Protein AF-A0A7S2R3I8-F1 (afdb_monomer_lite)

pLDDT: mean 86.53, std 13.87, range [37.25, 96.56]

Sequence (117 aa):
STGTSETLPPNLLDEMVIETNAVRVIGTSWDKRLDSNLLNNVSKFRTYDPTSVRDCLRLIRNKVNHYDELPITVKQITGPGPIQFIYYIESKYPRLLSHCYKSCLYTLPNDDPLNAK

Secondary structure (DSSP, 8-state):
---------TTHHHHHHHHTTHHHHH-S-SGGGS-HHHHHHHTTT----TT-HHHHHHHHHHHHHTGGGS-HHHHHHH-SSHHHHHHHHHHH-TTHHHHHHHHHHHHS-TTSTTT--

Foldseek 3Di:
DDDDPPDDPPCVVLQCLLLVPLCVQCNQFNVVLDDPLLVVVQVVPDDFGRSGLVSVVVSLVVCQVCVVVDDPVNCVQQHVHNVSVVVVVCVSGVCSVVSVLVSCCVRPDCPDPSNPD

Organism: NCBI:txid49252

Stru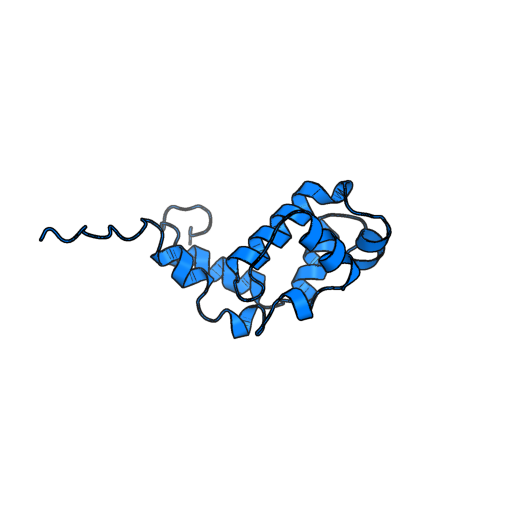cture (mmCIF, N/CA/C/O backbone):
data_AF-A0A7S2R3I8-F1
#
_entry.id   AF-A0A7S2R3I8-F1
#
loop_
_atom_site.group_PDB
_atom_site.id
_atom_site.type_symbol
_atom_site.label_atom_id
_atom_site.label_alt_id
_atom_site.label_comp_id
_atom_site.label_asym_id
_atom_site.label_entity_id
_atom_site.label_seq_id
_atom_site.pdbx_PDB_ins_code
_atom_site.Cartn_x
_atom_site.Cartn_y
_atom_site.Cartn_z
_atom_site.occupancy
_atom_site.B_iso_or_equiv
_atom_site.auth_seq_id
_atom_site.auth_comp_id
_atom_site.auth_asym_id
_atom_site.auth_atom_id
_atom_site.pdbx_PDB_model_num
ATOM 1 N N . SER A 1 1 ? -21.182 6.974 -41.850 1.00 41.50 1 SER A N 1
ATOM 2 C CA . SER A 1 1 ? -20.211 5.971 -41.383 1.00 41.50 1 SER A CA 1
ATOM 3 C C . SER A 1 1 ? -18.855 6.623 -41.254 1.00 41.50 1 SER A C 1
ATOM 5 O O . SER A 1 1 ? -18.134 6.723 -42.234 1.00 41.50 1 SER A O 1
ATOM 7 N N . THR A 1 2 ? -18.539 7.141 -40.078 1.00 37.25 2 THR A N 1
ATOM 8 C CA . THR A 1 2 ? -17.236 7.738 -39.777 1.00 37.25 2 THR A CA 1
ATOM 9 C C . THR A 1 2 ? -16.827 7.172 -38.433 1.00 37.25 2 THR A C 1
ATOM 11 O O . THR A 1 2 ? -17.403 7.519 -37.406 1.00 37.25 2 THR A O 1
ATOM 14 N N . GLY A 1 3 ? -15.914 6.201 -38.481 1.00 45.84 3 GLY A N 1
ATOM 15 C CA . GLY A 1 3 ? -15.314 5.608 -37.298 1.00 45.84 3 GLY A CA 1
ATOM 16 C C . GLY A 1 3 ? -14.539 6.683 -36.556 1.00 45.84 3 GLY A C 1
ATOM 17 O O . GLY A 1 3 ? -13.599 7.267 -37.091 1.00 45.84 3 GLY A O 1
ATOM 18 N N . THR A 1 4 ? -14.969 6.963 -35.334 1.00 43.31 4 THR A N 1
ATOM 19 C CA . THR A 1 4 ? -14.161 7.645 -34.333 1.00 43.31 4 THR A CA 1
ATOM 20 C C . THR A 1 4 ? -12.886 6.834 -34.143 1.00 43.31 4 THR A C 1
ATOM 22 O O . THR A 1 4 ? -12.924 5.737 -33.593 1.00 43.31 4 THR A O 1
ATOM 25 N N . SER A 1 5 ? -11.770 7.355 -34.655 1.00 47.50 5 SER A N 1
ATOM 26 C CA . SER A 1 5 ? -10.432 6.897 -34.296 1.00 47.50 5 SER A CA 1
ATOM 27 C C . SER A 1 5 ? -10.282 7.115 -32.796 1.00 47.50 5 SER A C 1
ATOM 29 O O . SER A 1 5 ? -10.079 8.241 -32.345 1.00 47.50 5 SER A O 1
ATOM 31 N N . GLU A 1 6 ? -10.464 6.046 -32.031 1.00 49.41 6 GLU A N 1
ATOM 32 C CA . GLU A 1 6 ? -10.244 5.998 -30.594 1.00 49.41 6 GLU A CA 1
ATOM 33 C C . GLU A 1 6 ? -8.739 6.199 -30.371 1.00 49.41 6 GLU A C 1
ATOM 35 O O . GLU A 1 6 ? -7.927 5.284 -30.494 1.00 49.41 6 GLU A O 1
ATOM 40 N N . THR A 1 7 ? -8.331 7.453 -30.185 1.00 53.03 7 THR A N 1
ATOM 41 C CA . THR A 1 7 ? -6.957 7.800 -29.830 1.00 53.03 7 THR A CA 1
ATOM 42 C C . THR A 1 7 ? -6.659 7.179 -28.474 1.00 53.03 7 THR A C 1
ATOM 44 O O . THR A 1 7 ? -7.205 7.621 -27.462 1.00 53.03 7 THR A O 1
ATOM 47 N N . LEU A 1 8 ? -5.826 6.135 -28.472 1.00 54.91 8 LEU A N 1
ATOM 48 C CA . LEU A 1 8 ? -5.334 5.475 -27.264 1.00 54.91 8 LEU A CA 1
ATOM 49 C C . LEU A 1 8 ? -4.778 6.535 -26.298 1.00 54.91 8 LEU A C 1
ATOM 51 O O . LEU A 1 8 ? -4.065 7.440 -26.745 1.00 54.91 8 LEU A O 1
ATOM 55 N N . PRO A 1 9 ? -5.101 6.464 -24.994 1.00 61.72 9 PRO A N 1
ATOM 56 C CA . PRO A 1 9 ? -4.636 7.459 -24.045 1.00 61.72 9 PRO A CA 1
ATOM 57 C C . PRO A 1 9 ? -3.100 7.453 -24.000 1.00 61.72 9 PRO A C 1
ATOM 59 O O . PRO A 1 9 ? -2.492 6.381 -24.038 1.00 61.72 9 PRO A O 1
ATOM 62 N N . PRO A 1 10 ? -2.460 8.630 -23.890 1.00 61.03 10 PRO A N 1
ATOM 63 C CA . PRO A 1 10 ? -1.010 8.782 -24.042 1.00 61.03 10 PRO A CA 1
ATOM 64 C C . PRO A 1 10 ? -0.169 7.960 -23.049 1.00 61.03 10 PRO A C 1
ATOM 66 O O . PRO A 1 10 ? 0.997 7.709 -23.325 1.00 61.03 10 PRO A O 1
ATOM 69 N N . ASN A 1 11 ? -0.765 7.474 -21.953 1.00 69.69 11 ASN A N 1
ATOM 70 C CA . ASN A 1 11 ? -0.083 6.713 -20.898 1.00 69.69 11 ASN A CA 1
ATOM 71 C C . ASN A 1 11 ? -0.561 5.254 -20.803 1.00 69.69 11 ASN A C 1
ATOM 73 O O . ASN A 1 11 ? -0.397 4.611 -19.766 1.00 69.69 11 ASN A O 1
ATOM 77 N N . LEU A 1 12 ? -1.195 4.723 -21.856 1.00 71.81 12 LEU A N 1
ATOM 78 C CA . LEU A 1 12 ? -1.701 3.349 -21.846 1.00 71.81 12 LEU A CA 1
ATOM 79 C C . LEU A 1 12 ? -0.588 2.330 -21.567 1.00 71.81 12 LEU A C 1
ATOM 81 O O . LEU A 1 12 ? -0.813 1.350 -20.863 1.00 71.81 12 LEU A O 1
ATOM 85 N N . LEU A 1 13 ? 0.616 2.580 -22.089 1.00 76.75 13 LEU A N 1
ATOM 86 C CA . LEU A 1 13 ? 1.766 1.710 -21.869 1.00 76.75 13 LEU A CA 1
ATOM 87 C C . LEU A 1 13 ? 2.144 1.653 -20.382 1.00 76.75 13 LEU A C 1
ATOM 89 O O . LEU A 1 13 ? 2.352 0.567 -19.851 1.00 76.75 13 LEU A O 1
ATOM 93 N N . ASP A 1 14 ? 2.138 2.792 -19.693 1.00 80.00 14 ASP A N 1
ATOM 94 C CA . ASP A 1 14 ? 2.483 2.878 -18.272 1.00 80.00 14 ASP A CA 1
ATOM 95 C C . ASP A 1 14 ? 1.452 2.165 -17.393 1.00 80.00 14 ASP A C 1
ATOM 97 O O . ASP A 1 14 ? 1.808 1.411 -16.483 1.00 80.00 14 ASP A O 1
ATOM 101 N N . GLU A 1 15 ? 0.163 2.363 -17.695 1.00 79.06 15 GLU A N 1
ATOM 102 C CA . GLU A 1 15 ? -0.929 1.659 -17.017 1.00 79.06 15 GLU A CA 1
ATOM 103 C C . GLU A 1 15 ? -0.839 0.144 -17.238 1.00 79.06 15 GLU A C 1
ATOM 105 O O . GLU A 1 15 ? -1.010 -0.635 -16.301 1.00 79.06 15 GLU A O 1
ATOM 110 N N . MET A 1 16 ? -0.494 -0.300 -18.446 1.00 84.62 16 MET A N 1
ATOM 111 C CA . MET A 1 16 ? -0.305 -1.722 -18.725 1.00 84.62 16 MET A CA 1
ATOM 112 C C . MET A 1 16 ? 0.917 -2.301 -18.002 1.00 84.62 16 MET A C 1
ATOM 114 O O . MET A 1 16 ? 0.853 -3.418 -17.480 1.00 84.62 16 MET A O 1
ATOM 118 N N . VAL A 1 17 ? 2.028 -1.563 -17.941 1.00 90.38 17 VAL A N 1
ATOM 119 C CA . VAL A 1 17 ? 3.255 -2.017 -17.272 1.00 90.38 17 VAL A CA 1
ATOM 120 C C . VAL A 1 17 ? 3.011 -2.226 -15.777 1.00 90.38 17 VAL A C 1
ATOM 122 O O . VAL A 1 17 ? 3.370 -3.283 -15.251 1.00 90.38 17 VAL A O 1
ATOM 125 N N . ILE A 1 18 ? 2.351 -1.284 -15.093 1.00 93.38 18 ILE A N 1
ATOM 126 C CA . ILE A 1 18 ? 2.113 -1.410 -13.646 1.00 93.38 18 ILE A CA 1
ATOM 127 C C . ILE A 1 18 ? 1.117 -2.528 -13.305 1.00 93.38 18 ILE A C 1
ATOM 129 O O . ILE A 1 18 ? 1.262 -3.170 -12.265 1.00 93.38 18 ILE A O 1
ATOM 133 N N . GLU A 1 19 ? 0.156 -2.825 -14.182 1.00 95.06 19 GLU A N 1
ATOM 134 C CA . GLU A 1 19 ? -0.804 -3.923 -13.979 1.00 95.06 19 GLU A CA 1
ATOM 135 C C . GLU A 1 19 ? -0.257 -5.297 -14.414 1.00 95.06 19 GLU A C 1
ATOM 137 O O . GLU A 1 19 ? -0.818 -6.352 -14.091 1.00 95.06 19 GLU A O 1
ATOM 142 N N . THR A 1 20 ? 0.889 -5.327 -15.099 1.00 93.12 20 THR A N 1
ATOM 143 C CA . THR A 1 20 ? 1.521 -6.577 -15.525 1.00 93.12 20 THR A CA 1
ATOM 144 C C . THR A 1 20 ? 1.905 -7.425 -14.309 1.00 93.12 20 THR A C 1
ATOM 146 O O . THR A 1 20 ? 2.599 -6.978 -13.402 1.00 93.12 20 THR A O 1
ATOM 149 N N . ASN A 1 21 ? 1.494 -8.698 -14.297 1.00 91.50 21 ASN A N 1
ATOM 150 C CA . ASN A 1 21 ? 1.702 -9.631 -13.181 1.00 91.50 21 ASN A CA 1
ATOM 151 C C . ASN A 1 21 ? 1.054 -9.215 -11.841 1.00 91.50 21 ASN A C 1
ATOM 153 O O . ASN A 1 21 ? 1.486 -9.722 -10.801 1.00 91.50 21 ASN A O 1
ATOM 157 N N . ALA A 1 22 ? 0.002 -8.384 -11.841 1.00 93.25 22 ALA A N 1
ATOM 158 C CA . ALA A 1 22 ? -0.705 -7.928 -10.634 1.00 93.25 22 ALA A CA 1
ATOM 159 C C . ALA A 1 22 ? -0.937 -9.040 -9.590 1.00 93.25 22 ALA A C 1
ATOM 161 O O . ALA A 1 22 ? -0.549 -8.904 -8.428 1.00 93.25 22 ALA A O 1
ATOM 162 N N . VAL A 1 23 ? -1.432 -10.211 -10.011 1.00 93.88 23 VAL A N 1
ATOM 163 C CA . VAL A 1 23 ? -1.695 -11.356 -9.115 1.00 93.88 23 VAL A CA 1
ATOM 164 C C . VAL A 1 23 ? -0.454 -11.811 -8.335 1.00 93.88 23 VAL A C 1
ATOM 166 O O . VAL A 1 23 ?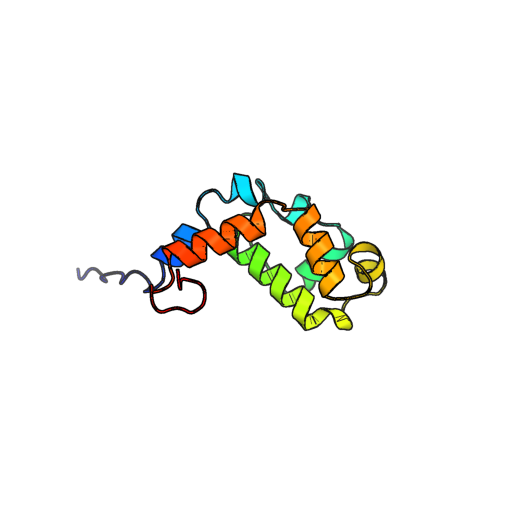 -0.557 -12.212 -7.176 1.00 93.88 23 VAL A O 1
ATOM 169 N N . ARG A 1 24 ? 0.745 -11.728 -8.923 1.00 94.12 24 ARG A N 1
ATOM 170 C CA . ARG A 1 24 ? 2.000 -12.090 -8.240 1.00 94.12 24 ARG A CA 1
ATOM 171 C C . ARG A 1 24 ? 2.468 -11.029 -7.250 1.00 94.12 24 ARG A C 1
ATOM 173 O O . ARG A 1 24 ? 3.273 -11.377 -6.381 1.00 94.12 24 ARG A O 1
ATOM 180 N N . VAL A 1 25 ? 2.034 -9.782 -7.421 1.00 94.94 25 VAL A N 1
ATOM 181 C CA . VAL A 1 25 ? 2.448 -8.609 -6.639 1.00 94.94 25 VAL A CA 1
ATOM 182 C C . VAL A 1 25 ? 1.513 -8.412 -5.450 1.00 94.94 25 VAL A C 1
ATOM 184 O O . VAL A 1 25 ? 1.973 -8.358 -4.311 1.00 94.94 25 VAL A O 1
ATOM 187 N N . ILE A 1 26 ? 0.209 -8.369 -5.719 1.00 94.50 26 ILE A N 1
ATOM 188 C CA . ILE A 1 26 ? -0.829 -8.023 -4.745 1.00 94.50 26 ILE A CA 1
ATOM 189 C C . ILE A 1 26 ? -1.784 -9.181 -4.403 1.00 94.50 26 ILE A C 1
ATOM 191 O O . ILE A 1 26 ? -2.515 -9.118 -3.415 1.00 94.50 26 ILE A O 1
ATOM 195 N N . GLY A 1 27 ? -1.735 -10.286 -5.153 1.00 92.94 27 GLY A N 1
ATOM 196 C CA . GLY A 1 27 ? -2.699 -11.386 -5.051 1.00 92.94 27 GLY A CA 1
ATOM 197 C C . GLY A 1 27 ? -3.912 -11.191 -5.962 1.00 92.94 27 GLY A C 1
ATOM 198 O O . GLY A 1 27 ? -3.954 -10.281 -6.778 1.00 92.94 27 GLY A O 1
ATOM 199 N N . THR A 1 28 ? -4.913 -12.061 -5.829 1.00 91.31 28 THR A N 1
ATOM 200 C CA . THR A 1 28 ? -6.169 -11.966 -6.600 1.00 91.31 28 THR A CA 1
ATOM 201 C C . THR A 1 28 ? -7.038 -10.774 -6.200 1.00 91.31 28 THR A C 1
ATOM 203 O O . THR A 1 28 ? -7.936 -10.403 -6.943 1.00 91.31 28 THR A O 1
ATOM 206 N N . SER A 1 29 ? -6.808 -10.231 -5.005 1.00 93.38 29 SER A N 1
ATOM 207 C CA . SER A 1 29 ? -7.578 -9.157 -4.386 1.00 93.38 29 SER A CA 1
ATOM 208 C C . SER A 1 29 ? -6.707 -8.600 -3.257 1.00 93.38 29 SER A C 1
ATOM 210 O O . SER A 1 29 ? -6.393 -9.350 -2.324 1.00 93.38 29 SER A O 1
ATOM 212 N N . TRP A 1 30 ? -6.228 -7.359 -3.359 1.00 94.19 30 TRP A N 1
ATOM 213 C CA . TRP A 1 30 ? -5.302 -6.806 -2.363 1.00 94.19 30 TRP A CA 1
ATOM 214 C C . TRP A 1 30 ? -5.984 -6.622 -1.005 1.00 94.19 30 TRP A C 1
ATOM 216 O O . TRP A 1 30 ? -5.432 -6.976 0.033 1.00 94.19 30 TRP A O 1
ATOM 226 N N . ASP A 1 31 ? -7.233 -6.177 -1.006 1.00 93.31 31 ASP A N 1
ATOM 227 C CA . ASP A 1 31 ? -8.050 -5.953 0.186 1.00 93.31 31 ASP A CA 1
ATOM 228 C C . ASP A 1 31 ? -8.053 -7.147 1.153 1.00 93.31 31 ASP A C 1
ATOM 230 O O . ASP A 1 31 ? -7.852 -6.957 2.346 1.00 93.31 31 ASP A O 1
ATOM 234 N N . LYS A 1 32 ? -8.124 -8.387 0.660 1.00 92.81 32 LYS A N 1
ATOM 235 C CA . LYS A 1 32 ? -8.117 -9.612 1.486 1.00 92.81 32 LYS A CA 1
ATOM 236 C C . LYS A 1 32 ? -6.886 -9.777 2.387 1.00 92.81 32 LYS A C 1
ATOM 238 O O . LYS A 1 32 ? -6.917 -10.589 3.308 1.00 92.81 32 LYS A O 1
ATOM 243 N N . ARG A 1 33 ? -5.786 -9.069 2.111 1.00 93.25 33 ARG A N 1
ATOM 244 C CA . ARG A 1 33 ? -4.550 -9.101 2.916 1.00 93.25 33 ARG A CA 1
ATOM 245 C C . ARG A 1 33 ? -4.487 -7.984 3.959 1.00 93.25 33 ARG A C 1
ATOM 247 O O . ARG A 1 33 ? -3.601 -8.013 4.818 1.00 93.25 33 ARG A O 1
ATOM 254 N N . LEU A 1 34 ? -5.383 -7.003 3.876 1.00 94.19 34 LEU A N 1
ATOM 255 C CA . LEU A 1 34 ? -5.462 -5.877 4.798 1.00 94.19 34 LEU A CA 1
ATOM 256 C C . LEU A 1 34 ? -6.400 -6.179 5.967 1.00 94.19 34 LEU A C 1
ATOM 258 O O . LEU A 1 34 ? -7.337 -6.964 5.858 1.00 94.19 34 LEU A O 1
ATOM 262 N N . ASP A 1 35 ? -6.152 -5.515 7.093 1.00 94.56 35 ASP A N 1
ATOM 263 C CA . ASP A 1 35 ? -7.034 -5.574 8.246 1.00 94.56 35 ASP A CA 1
ATOM 264 C C . ASP A 1 35 ? -8.423 -5.002 7.928 1.00 94.56 35 ASP A C 1
ATOM 266 O O . ASP A 1 35 ? -8.568 -3.949 7.298 1.00 94.56 35 ASP A O 1
ATOM 270 N N . SER A 1 36 ? -9.456 -5.689 8.410 1.00 91.94 36 SER A N 1
ATOM 271 C CA . SER A 1 36 ? -10.851 -5.312 8.179 1.00 91.94 36 SER A CA 1
ATOM 272 C C . SER A 1 36 ? -11.206 -3.912 8.702 1.00 91.94 36 SER A C 1
ATOM 274 O O . SER A 1 36 ? -11.983 -3.209 8.058 1.00 91.94 36 SER A O 1
ATOM 276 N N . ASN A 1 37 ? -10.604 -3.444 9.803 1.00 90.50 37 ASN A N 1
ATOM 277 C CA . ASN A 1 37 ? -10.845 -2.097 10.330 1.00 90.50 37 ASN A CA 1
ATOM 278 C C . ASN A 1 37 ? -10.279 -1.018 9.404 1.00 90.50 37 ASN A C 1
ATOM 280 O O . ASN A 1 37 ? -10.902 0.031 9.218 1.00 90.50 37 ASN A O 1
ATOM 284 N N . LEU A 1 38 ? -9.124 -1.286 8.787 1.00 91.19 38 LEU A N 1
ATOM 285 C CA . LEU A 1 38 ? -8.552 -0.408 7.770 1.00 91.19 38 LEU A CA 1
ATOM 286 C C . LEU A 1 38 ? -9.464 -0.358 6.537 1.00 91.19 38 LEU A C 1
ATOM 288 O O . LEU A 1 38 ? -9.801 0.732 6.076 1.00 91.19 38 LEU A O 1
ATOM 292 N N . LEU A 1 39 ? -9.920 -1.510 6.037 1.00 91.44 39 LEU A N 1
ATOM 293 C CA . LEU A 1 39 ? -10.809 -1.576 4.870 1.00 91.44 39 LEU A CA 1
ATOM 294 C C . LEU A 1 39 ? -12.147 -0.874 5.103 1.00 91.44 39 LEU A C 1
ATOM 296 O O . LEU A 1 39 ? -12.578 -0.088 4.262 1.00 91.44 39 LEU A O 1
ATOM 300 N N . ASN A 1 40 ? -12.766 -1.093 6.264 1.00 88.75 40 ASN A N 1
ATOM 301 C CA . ASN A 1 40 ? -14.023 -0.453 6.649 1.00 88.75 40 ASN A CA 1
ATOM 302 C C . ASN A 1 40 ? -13.893 1.071 6.773 1.00 88.75 40 ASN A C 1
ATOM 304 O O . ASN A 1 40 ? -14.877 1.794 6.620 1.00 88.75 40 ASN A O 1
ATOM 308 N N . ASN A 1 41 ? -12.696 1.584 7.072 1.00 86.88 41 ASN A N 1
ATOM 309 C CA . ASN A 1 41 ? -12.424 3.016 7.012 1.00 86.88 41 ASN A CA 1
ATOM 310 C C . ASN A 1 41 ? -12.252 3.498 5.563 1.00 86.88 41 ASN A C 1
ATOM 312 O O . ASN A 1 41 ? -12.756 4.559 5.211 1.00 86.88 41 ASN A O 1
ATOM 316 N N . VAL A 1 42 ? -11.549 2.734 4.727 1.00 83.06 42 VAL A N 1
ATOM 317 C CA . VAL A 1 42 ? -11.242 3.093 3.335 1.00 83.06 42 VAL A CA 1
ATOM 318 C C . VAL A 1 42 ? -12.506 3.150 2.469 1.00 83.06 42 VAL A C 1
ATOM 320 O O . VAL A 1 42 ? -12.700 4.133 1.750 1.00 8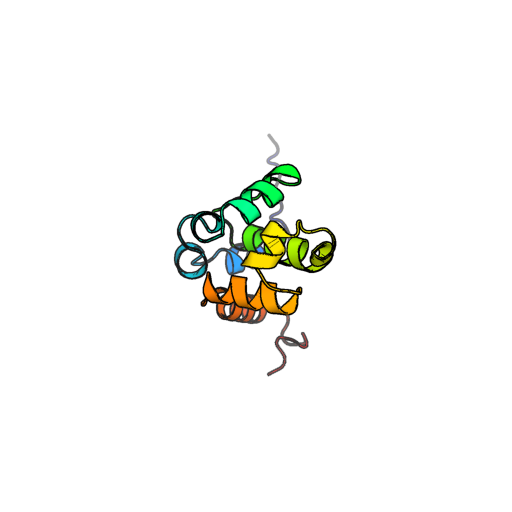3.06 42 VAL A O 1
ATOM 323 N N . SER A 1 43 ? -13.366 2.132 2.557 1.00 77.44 43 SER A N 1
ATOM 324 C CA . SER A 1 43 ? -14.554 1.966 1.705 1.00 77.44 43 SER A CA 1
ATOM 325 C C . SER A 1 43 ? -15.614 3.057 1.891 1.00 77.44 43 SER A C 1
ATOM 327 O O . SER A 1 43 ? -16.451 3.248 1.014 1.00 77.44 43 SER A O 1
ATOM 329 N N . LYS A 1 44 ? -15.556 3.819 2.992 1.00 77.62 44 LYS A N 1
ATOM 330 C CA . LYS A 1 44 ? -16.483 4.927 3.275 1.00 77.62 44 LYS A CA 1
ATOM 331 C C . LYS A 1 44 ? -16.278 6.149 2.384 1.00 77.62 44 LYS A C 1
ATOM 333 O O . LYS A 1 44 ? -17.228 6.885 2.150 1.00 77.62 44 LYS A O 1
ATOM 338 N N . PHE A 1 45 ? -15.050 6.390 1.930 1.00 76.50 45 PHE A N 1
ATOM 339 C CA . PHE A 1 45 ? -14.691 7.654 1.274 1.00 76.50 45 PHE A CA 1
ATOM 340 C C . PHE A 1 45 ? -14.416 7.504 -0.219 1.00 76.50 45 PHE A C 1
ATOM 342 O O . PHE A 1 45 ? -14.512 8.479 -0.964 1.00 76.50 45 PHE A O 1
ATOM 349 N N . ARG A 1 46 ? -14.016 6.308 -0.667 1.00 83.75 46 ARG A N 1
ATOM 350 C CA . ARG A 1 46 ? -13.659 6.068 -2.065 1.00 83.75 46 ARG A CA 1
ATOM 351 C C . ARG A 1 46 ? -13.757 4.590 -2.414 1.00 83.75 46 ARG A C 1
ATOM 353 O O . ARG A 1 46 ? -13.313 3.736 -1.651 1.00 83.75 46 ARG A O 1
ATOM 360 N N . THR A 1 47 ? -14.258 4.323 -3.615 1.00 87.25 47 THR A N 1
ATOM 361 C CA . THR A 1 47 ? -14.227 2.996 -4.228 1.00 87.25 47 THR A CA 1
ATOM 362 C C . THR A 1 47 ? -12.880 2.774 -4.913 1.00 87.25 47 THR A C 1
ATOM 364 O O . THR A 1 47 ? -12.391 3.634 -5.659 1.00 87.25 47 THR A O 1
ATOM 367 N N . TYR A 1 48 ? -12.282 1.621 -4.634 1.00 92.31 48 TYR A N 1
ATOM 368 C CA . TYR A 1 48 ? -11.057 1.142 -5.260 1.00 92.31 48 TYR A CA 1
ATOM 369 C C . TYR A 1 48 ? -11.322 -0.233 -5.865 1.00 92.31 48 TYR A C 1
ATOM 371 O O . TYR A 1 48 ? -12.081 -1.011 -5.287 1.00 92.31 48 TYR A O 1
ATOM 379 N N . ASP A 1 49 ? -10.689 -0.530 -6.993 1.00 93.88 49 ASP A N 1
ATOM 380 C CA . ASP A 1 49 ? -10.664 -1.871 -7.563 1.00 93.88 49 ASP A CA 1
ATOM 381 C C . ASP A 1 49 ? -9.646 -2.739 -6.796 1.00 93.88 49 ASP A C 1
ATOM 383 O O . ASP A 1 49 ? -8.441 -2.455 -6.838 1.00 93.88 49 ASP A O 1
ATOM 387 N N . PRO A 1 50 ? -10.093 -3.797 -6.089 1.00 93.56 50 PRO A N 1
ATOM 388 C CA . PRO A 1 50 ? -9.214 -4.667 -5.320 1.00 93.56 50 PRO A CA 1
ATOM 389 C C . PRO A 1 50 ? -8.266 -5.509 -6.188 1.00 93.56 50 PRO A C 1
ATOM 391 O O . PRO A 1 50 ? -7.346 -6.135 -5.662 1.00 93.56 50 PRO A O 1
ATOM 394 N N . THR A 1 51 ? -8.463 -5.541 -7.506 1.00 95.06 51 THR A N 1
ATOM 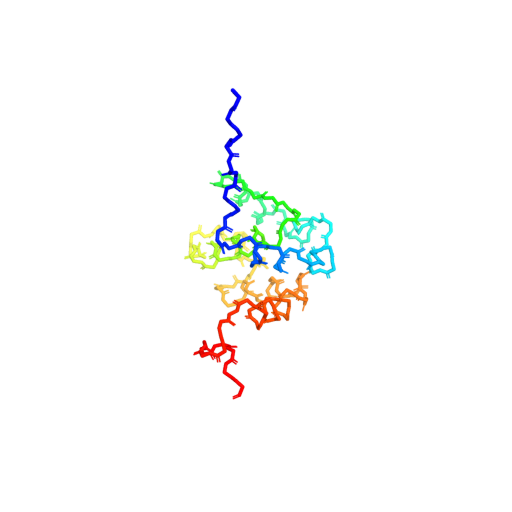395 C CA . THR A 1 51 ? -7.640 -6.313 -8.445 1.00 95.06 51 THR A CA 1
ATOM 396 C C . THR A 1 51 ? -6.527 -5.492 -9.098 1.00 95.06 51 THR A C 1
ATOM 398 O O . THR A 1 51 ? -5.587 -6.075 -9.635 1.00 95.06 51 THR A O 1
ATOM 401 N N . SER A 1 52 ? -6.583 -4.158 -8.995 1.00 95.31 52 SER A N 1
ATOM 402 C CA . SER A 1 52 ? -5.628 -3.242 -9.628 1.00 95.31 52 SER A CA 1
ATOM 403 C C . SER A 1 52 ? -4.472 -2.860 -8.697 1.00 95.31 52 SER A C 1
ATOM 405 O O . SER A 1 52 ? -4.665 -2.433 -7.551 1.00 95.31 52 SER A O 1
ATOM 407 N N . VAL A 1 53 ? -3.244 -2.957 -9.216 1.00 96.00 53 VAL A N 1
ATOM 408 C CA . VAL A 1 53 ? -2.021 -2.491 -8.544 1.00 96.00 53 VAL A CA 1
ATOM 409 C C . VAL A 1 53 ? -2.047 -0.974 -8.398 1.00 96.00 53 VAL A C 1
ATOM 411 O O . VAL A 1 53 ? -1.722 -0.452 -7.328 1.00 96.00 53 VAL A O 1
ATOM 414 N N . ARG A 1 54 ? -2.480 -0.251 -9.435 1.00 94.56 54 ARG A N 1
ATOM 415 C CA . ARG A 1 54 ? -2.611 1.209 -9.397 1.00 94.56 54 ARG A CA 1
ATOM 416 C C . ARG A 1 54 ? -3.548 1.659 -8.281 1.00 94.56 54 ARG A C 1
ATOM 418 O O . ARG A 1 54 ? -3.228 2.598 -7.551 1.00 94.56 54 ARG A O 1
ATOM 425 N N . ASP A 1 55 ? -4.685 0.993 -8.121 1.00 94.75 55 ASP A N 1
ATOM 426 C CA . ASP A 1 55 ? -5.647 1.337 -7.079 1.00 94.75 55 ASP A CA 1
ATOM 427 C C . ASP A 1 55 ? -5.166 0.972 -5.675 1.00 94.75 55 ASP A C 1
ATOM 429 O O . ASP A 1 55 ? -5.407 1.737 -4.735 1.00 94.75 55 ASP A O 1
ATOM 433 N N . CYS A 1 56 ? -4.388 -0.104 -5.543 1.00 95.50 56 CYS A N 1
ATOM 434 C CA . CYS A 1 56 ? -3.657 -0.403 -4.315 1.00 95.50 56 CYS A CA 1
ATOM 435 C C . CYS A 1 56 ? -2.700 0.747 -3.943 1.00 95.50 56 CYS A C 1
ATOM 437 O O . CYS A 1 56 ? -2.748 1.270 -2.827 1.00 95.50 56 CYS A O 1
ATOM 439 N N . LEU A 1 57 ? -1.883 1.216 -4.893 1.00 95.44 57 LEU A N 1
ATOM 440 C CA . LEU A 1 57 ? -0.963 2.344 -4.688 1.00 95.44 57 LEU A CA 1
ATOM 441 C C . LEU A 1 57 ? -1.706 3.644 -4.362 1.00 95.44 57 LEU A C 1
ATOM 443 O O . LEU A 1 57 ? -1.292 4.404 -3.482 1.00 95.44 57 LEU A O 1
ATOM 447 N N . ARG A 1 58 ? -2.844 3.884 -5.021 1.00 94.56 58 ARG A N 1
ATOM 448 C CA . ARG A 1 58 ? -3.718 5.034 -4.761 1.00 94.56 58 ARG A CA 1
ATOM 449 C C . ARG A 1 58 ? -4.237 5.020 -3.324 1.00 94.56 58 ARG A C 1
ATOM 451 O O . ARG A 1 58 ? -4.239 6.069 -2.677 1.00 94.56 58 ARG A O 1
ATOM 458 N N . LEU A 1 59 ? -4.637 3.856 -2.812 1.00 94.38 59 LEU A N 1
ATOM 459 C CA . LEU A 1 59 ? -5.030 3.683 -1.415 1.00 94.38 59 LEU A CA 1
ATOM 460 C C . LEU A 1 59 ? -3.867 3.987 -0.472 1.00 94.38 59 LEU A C 1
ATOM 462 O O . LEU A 1 59 ? -4.045 4.775 0.456 1.00 94.38 59 LEU A O 1
ATOM 466 N N . ILE A 1 60 ? -2.691 3.401 -0.718 1.00 94.94 60 ILE A N 1
ATOM 467 C CA . ILE A 1 60 ? -1.504 3.568 0.135 1.00 94.94 60 ILE A CA 1
ATOM 468 C C . ILE A 1 60 ? -1.140 5.049 0.245 1.00 94.94 60 ILE A C 1
ATOM 470 O O . ILE A 1 60 ? -1.077 5.583 1.351 1.00 94.94 60 ILE A O 1
ATOM 474 N N . ARG A 1 61 ? -1.006 5.740 -0.893 1.00 95.38 61 ARG A N 1
ATOM 475 C CA . ARG A 1 61 ? -0.732 7.182 -0.942 1.00 95.38 61 ARG A CA 1
ATOM 476 C C . ARG A 1 61 ? -1.767 7.980 -0.149 1.00 95.38 61 ARG A C 1
ATOM 478 O O . ARG A 1 61 ? -1.406 8.838 0.648 1.00 95.38 61 ARG A O 1
ATOM 485 N N . ASN A 1 62 ? -3.054 7.695 -0.351 1.00 93.50 62 ASN A N 1
ATOM 486 C CA . ASN A 1 62 ? -4.120 8.407 0.352 1.00 93.50 62 ASN A CA 1
ATOM 487 C C . ASN A 1 62 ? -4.035 8.197 1.871 1.00 93.50 62 ASN A C 1
ATOM 489 O O . ASN A 1 62 ? -4.233 9.141 2.628 1.00 93.50 62 ASN A O 1
ATOM 493 N N . LYS A 1 63 ? -3.737 6.978 2.333 1.00 92.94 63 LYS A N 1
ATOM 494 C CA . LYS A 1 63 ? -3.677 6.673 3.769 1.00 92.94 63 LYS A CA 1
ATOM 495 C C . LYS A 1 63 ? -2.424 7.212 4.447 1.00 92.94 63 LYS A C 1
ATOM 497 O O . LYS A 1 63 ? -2.508 7.597 5.605 1.00 92.94 63 LYS A O 1
ATOM 502 N N . VAL A 1 64 ? -1.312 7.307 3.726 1.00 94.50 64 VAL A N 1
ATOM 503 C CA . VAL A 1 64 ? -0.102 7.986 4.206 1.00 94.50 64 VAL A CA 1
ATOM 504 C C . VAL A 1 64 ? -0.334 9.492 4.331 1.00 94.50 64 VAL A C 1
ATOM 506 O O . VAL A 1 64 ? -0.025 10.065 5.369 1.00 94.50 64 VAL A O 1
ATOM 509 N N . ASN A 1 65 ? -0.929 10.128 3.318 1.00 94.00 65 ASN 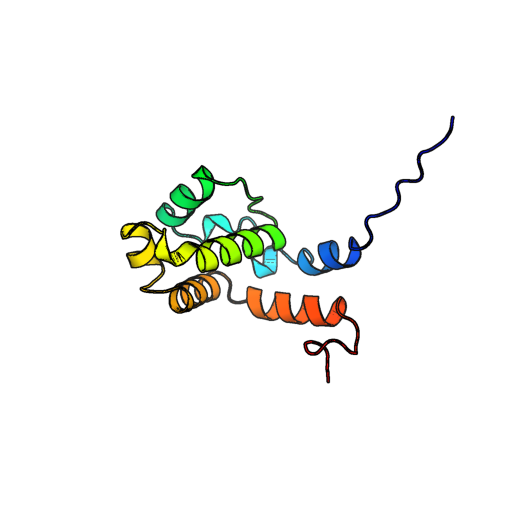A N 1
ATOM 510 C CA . ASN A 1 65 ? -1.161 11.577 3.327 1.00 94.00 65 ASN A CA 1
ATOM 511 C C . ASN A 1 65 ? -2.164 12.017 4.402 1.00 94.00 65 ASN A C 1
ATOM 513 O O . ASN A 1 65 ? -2.002 13.078 4.991 1.00 94.00 65 ASN A O 1
ATOM 517 N N . HIS A 1 66 ? -3.184 11.199 4.661 1.00 92.44 66 HIS A N 1
ATOM 518 C CA . HIS A 1 66 ? -4.215 11.465 5.668 1.00 92.44 66 HIS A CA 1
ATOM 519 C C . HIS A 1 66 ? -4.024 10.607 6.922 1.00 92.44 66 HIS A C 1
ATOM 521 O O . HIS A 1 66 ? -4.999 10.214 7.567 1.00 92.44 66 HIS A O 1
ATOM 527 N N . TYR A 1 67 ? -2.776 10.264 7.258 1.00 94.38 67 TYR A N 1
ATOM 528 C CA . TYR A 1 67 ? -2.498 9.365 8.376 1.00 94.38 67 TYR A CA 1
ATOM 529 C C . TYR A 1 67 ? -3.036 9.910 9.700 1.00 94.38 67 TYR A C 1
ATOM 531 O O . TYR A 1 67 ? -3.616 9.176 10.503 1.00 94.38 67 TYR A O 1
ATOM 539 N N . ASP A 1 68 ? -2.889 11.215 9.914 1.00 94.44 68 ASP A N 1
ATOM 540 C CA . ASP A 1 68 ? -3.292 11.867 11.156 1.00 94.44 68 ASP A CA 1
ATOM 541 C C . ASP A 1 68 ? -4.805 11.811 11.389 1.00 94.44 68 ASP A C 1
ATOM 543 O O . ASP A 1 68 ? -5.235 11.685 12.536 1.00 94.44 68 ASP A O 1
ATOM 547 N N . GLU A 1 69 ? -5.595 11.759 10.317 1.00 92.31 69 GLU A N 1
ATOM 548 C CA . GLU A 1 69 ? -7.057 11.639 10.344 1.00 92.31 69 GLU A CA 1
ATOM 549 C C . GLU A 1 69 ? -7.542 10.198 10.603 1.00 92.31 69 GLU A C 1
ATOM 551 O O . GLU A 1 69 ? -8.743 9.955 10.753 1.00 92.31 69 GLU A O 1
ATOM 556 N N . LEU A 1 70 ? -6.637 9.211 10.653 1.00 91.88 70 LEU A N 1
ATOM 557 C CA . LEU A 1 70 ? -7.030 7.823 10.879 1.00 91.88 70 LEU A CA 1
ATOM 558 C C . LEU A 1 70 ? -7.532 7.590 12.313 1.00 91.88 70 LEU A C 1
ATOM 560 O O . LEU A 1 70 ? -6.939 8.094 13.275 1.00 91.88 70 LEU A O 1
ATOM 564 N N . PRO A 1 71 ? -8.572 6.751 12.488 1.00 92.94 71 PRO A N 1
ATOM 565 C CA . PRO A 1 71 ? -9.020 6.330 13.808 1.00 92.94 71 PRO A CA 1
ATOM 566 C C . PRO A 1 71 ? -7.897 5.668 14.612 1.00 92.94 71 PRO A C 1
ATOM 568 O O . PRO A 1 71 ? -7.077 4.931 14.061 1.00 92.94 71 PRO A O 1
ATOM 571 N N . ILE A 1 72 ? -7.919 5.853 15.936 1.00 93.12 72 ILE A N 1
ATOM 572 C CA . ILE A 1 72 ? -6.940 5.254 16.859 1.00 93.12 72 ILE A CA 1
ATOM 573 C C . ILE A 1 72 ? -6.845 3.728 16.690 1.00 93.12 72 ILE A C 1
ATOM 575 O O . ILE A 1 72 ? -5.752 3.174 16.717 1.00 93.12 72 ILE A O 1
ATOM 579 N N . THR A 1 73 ? -7.974 3.061 16.434 1.00 93.31 73 THR A N 1
ATOM 580 C CA . THR A 1 73 ? -8.055 1.607 16.236 1.00 93.31 73 THR A CA 1
ATOM 581 C C . THR A 1 73 ? -7.299 1.147 14.995 1.00 93.31 73 THR A C 1
ATOM 583 O O . THR A 1 73 ? -6.675 0.093 15.013 1.00 93.31 73 THR A O 1
ATOM 586 N N . VAL A 1 74 ? -7.302 1.948 13.926 1.00 93.56 74 VAL A N 1
ATOM 587 C CA . VAL A 1 74 ? -6.525 1.667 12.713 1.00 93.56 74 VAL A CA 1
ATOM 588 C C . VAL A 1 74 ? -5.042 1.911 12.982 1.00 93.56 74 VAL A C 1
ATOM 590 O O . VAL A 1 74 ? -4.227 1.046 12.676 1.00 93.56 74 VAL A O 1
ATOM 593 N N . LYS A 1 75 ? -4.693 3.030 13.635 1.00 95.19 75 LYS A N 1
ATOM 594 C CA . LYS A 1 75 ? -3.301 3.350 14.001 1.00 95.19 75 LYS A CA 1
ATOM 595 C C . LYS A 1 75 ? -2.678 2.276 14.900 1.00 95.19 75 LYS A C 1
ATOM 597 O O . LYS A 1 75 ? -1.533 1.900 14.703 1.00 95.19 75 LYS A O 1
ATOM 602 N N . GLN A 1 76 ? -3.426 1.696 15.837 1.00 95.25 76 GLN A N 1
ATOM 603 C CA . GLN A 1 76 ? -2.928 0.591 16.670 1.00 95.25 76 GLN A CA 1
ATOM 604 C C . GLN A 1 76 ? -2.479 -0.634 15.857 1.00 95.25 76 GLN A C 1
ATOM 606 O O . GLN A 1 76 ? -1.575 -1.348 16.281 1.00 95.25 76 GLN A O 1
ATOM 611 N N . ILE A 1 77 ? -3.086 -0.860 14.692 1.00 94.31 77 ILE A N 1
ATOM 612 C CA . ILE A 1 77 ? -2.798 -2.002 13.818 1.00 94.31 77 ILE A CA 1
ATOM 613 C C . ILE A 1 77 ? -1.697 -1.652 12.815 1.00 94.31 77 ILE A C 1
ATOM 615 O O . ILE A 1 77 ? -0.821 -2.468 12.537 1.00 94.31 77 ILE A O 1
ATOM 619 N N . THR A 1 78 ? -1.741 -0.439 12.260 1.00 94.62 78 THR A N 1
ATOM 620 C CA . THR A 1 78 ? -0.839 -0.014 11.183 1.00 94.62 78 THR A CA 1
ATOM 621 C C . THR A 1 78 ? 0.407 0.721 11.670 1.00 94.62 78 THR A C 1
ATOM 623 O O . THR A 1 78 ? 1.316 0.957 10.882 1.00 94.62 78 THR A O 1
ATOM 626 N N . GLY A 1 79 ? 0.471 1.072 12.954 1.00 94.38 79 GLY A N 1
ATOM 627 C CA . GLY A 1 79 ? 1.610 1.708 13.608 1.00 94.38 79 GLY A CA 1
ATOM 628 C C . GLY A 1 79 ? 1.361 3.152 14.070 1.00 94.38 79 GLY A C 1
ATOM 629 O O . GLY A 1 79 ? 0.309 3.741 13.857 1.00 94.38 79 GLY A O 1
ATOM 630 N N . PRO A 1 80 ? 2.325 3.786 14.742 1.00 92.94 80 PRO A N 1
ATOM 631 C CA . PRO A 1 80 ? 2.146 5.140 15.265 1.00 92.94 80 PRO A CA 1
ATOM 632 C C . PRO A 1 80 ? 2.203 6.247 14.199 1.00 92.94 80 PRO A C 1
ATOM 634 O O . PRO A 1 80 ? 1.795 7.366 14.490 1.00 92.94 80 PRO A O 1
ATOM 637 N N . GLY A 1 81 ? 2.684 5.967 12.983 1.00 94.81 81 GLY A N 1
ATOM 638 C CA . GLY A 1 81 ? 2.927 6.996 11.972 1.00 94.81 81 GLY A CA 1
ATOM 639 C C . GLY A 1 81 ? 2.938 6.481 10.529 1.00 94.81 81 GLY A C 1
ATOM 640 O O . GLY A 1 81 ? 2.845 5.271 10.293 1.00 94.81 81 GLY A O 1
ATOM 641 N N . PRO A 1 82 ? 3.097 7.394 9.552 1.00 95.00 82 PRO A N 1
ATOM 642 C CA . PRO A 1 82 ? 3.076 7.066 8.126 1.00 95.00 82 PRO A CA 1
ATOM 643 C C . PRO A 1 82 ? 4.197 6.100 7.723 1.00 95.00 82 PRO A C 1
ATOM 645 O O . PRO A 1 82 ? 3.986 5.228 6.886 1.00 95.00 82 PRO A O 1
ATOM 648 N N . ILE A 1 83 ? 5.372 6.199 8.352 1.00 95.69 83 ILE A N 1
ATOM 649 C CA . ILE A 1 83 ? 6.494 5.286 8.092 1.00 95.69 83 ILE A CA 1
ATOM 650 C C . ILE A 1 83 ? 6.132 3.859 8.519 1.00 95.69 83 ILE A C 1
ATOM 652 O O . ILE A 1 83 ? 6.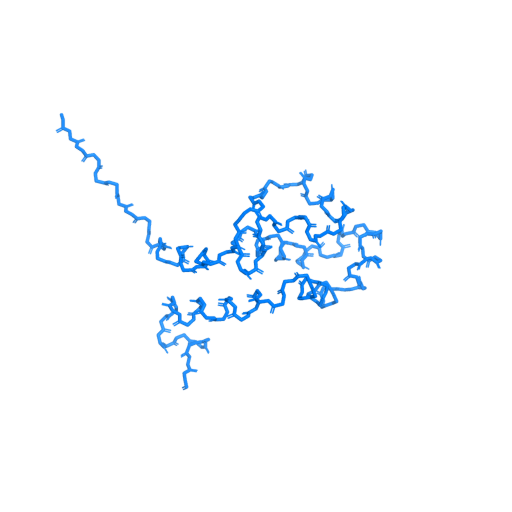335 2.911 7.766 1.00 95.69 83 ILE A O 1
ATOM 656 N N . GLN A 1 84 ? 5.545 3.687 9.705 1.00 96.56 84 GLN A N 1
ATOM 657 C CA . GLN A 1 84 ? 5.147 2.362 10.181 1.00 96.56 84 GLN A CA 1
ATOM 658 C C . GLN A 1 84 ? 3.977 1.793 9.375 1.00 96.56 84 GLN A C 1
ATOM 660 O O . GLN A 1 84 ? 3.941 0.586 9.138 1.00 96.56 84 GLN A O 1
ATOM 665 N N . PHE A 1 85 ? 3.091 2.653 8.862 1.00 95.94 85 PHE A N 1
ATOM 666 C CA . PHE A 1 85 ? 2.071 2.239 7.902 1.00 95.94 85 PHE A CA 1
ATOM 667 C C . PHE A 1 85 ? 2.694 1.644 6.632 1.00 95.94 85 PHE A C 1
ATOM 669 O O . PHE A 1 85 ? 2.226 0.609 6.159 1.00 95.94 85 PHE A O 1
ATOM 676 N N . ILE A 1 86 ? 3.770 2.239 6.102 1.00 95.44 86 ILE A N 1
ATOM 677 C CA . ILE A 1 86 ? 4.498 1.663 4.962 1.00 95.44 86 ILE A CA 1
ATOM 678 C C . ILE A 1 86 ? 5.071 0.287 5.315 1.00 95.44 86 ILE A C 1
ATOM 680 O O . ILE A 1 86 ? 4.854 -0.650 4.552 1.00 95.44 86 ILE A O 1
ATOM 684 N N . TYR A 1 87 ? 5.689 0.109 6.487 1.00 96.19 87 TYR A N 1
ATOM 685 C CA . TYR A 1 87 ? 6.178 -1.214 6.910 1.00 96.19 87 TYR A CA 1
ATOM 686 C C . TYR A 1 87 ? 5.059 -2.251 7.033 1.00 96.19 87 TYR A C 1
ATOM 688 O O . TYR A 1 87 ? 5.221 -3.407 6.634 1.00 96.19 87 TYR A O 1
ATOM 696 N N . TYR A 1 88 ? 3.892 -1.841 7.534 1.00 96.44 88 TYR A N 1
ATOM 697 C CA . TYR A 1 88 ? 2.708 -2.690 7.536 1.00 96.44 88 TYR A CA 1
ATOM 698 C C . TYR A 1 88 ? 2.332 -3.112 6.104 1.00 96.44 88 TYR A C 1
ATOM 700 O O . TYR A 1 88 ? 2.151 -4.304 5.857 1.00 96.44 88 TYR A O 1
ATOM 708 N N . ILE A 1 89 ? 2.288 -2.184 5.142 1.00 96.19 89 ILE A N 1
ATOM 709 C CA . ILE A 1 89 ? 1.998 -2.481 3.727 1.00 96.19 89 ILE A CA 1
ATOM 710 C C . ILE A 1 89 ? 3.057 -3.402 3.106 1.00 96.19 89 ILE A C 1
ATOM 712 O O . ILE A 1 89 ? 2.696 -4.390 2.463 1.00 96.19 89 ILE A O 1
ATOM 716 N N . GLU A 1 90 ? 4.345 -3.144 3.327 1.00 95.69 90 GLU A N 1
ATOM 717 C CA . GLU A 1 90 ? 5.443 -3.982 2.826 1.00 95.69 90 GLU A CA 1
ATOM 718 C C . GLU A 1 90 ? 5.351 -5.416 3.354 1.00 95.69 90 GLU A C 1
ATOM 720 O O . GLU A 1 90 ? 5.544 -6.367 2.594 1.00 95.69 90 GLU A O 1
ATOM 725 N N . SER A 1 91 ? 4.953 -5.592 4.621 1.00 96.06 91 SER A N 1
ATOM 726 C CA . SER A 1 91 ? 4.723 -6.923 5.197 1.00 96.06 91 SER A CA 1
ATOM 727 C C . SER A 1 91 ? 3.594 -7.694 4.495 1.00 96.06 91 SER A C 1
ATOM 729 O O . SER A 1 91 ? 3.635 -8.923 4.418 1.00 96.06 91 SER A O 1
ATOM 731 N N . LYS A 1 92 ? 2.581 -6.994 3.958 1.00 95.94 92 LYS A N 1
ATOM 732 C CA . LYS A 1 92 ? 1.457 -7.609 3.230 1.00 95.94 92 LYS A CA 1
ATOM 733 C C . LYS A 1 92 ? 1.786 -7.877 1.763 1.00 95.94 92 LYS A C 1
ATOM 735 O O . LYS A 1 92 ? 1.305 -8.875 1.215 1.00 95.94 92 LYS A O 1
ATOM 740 N N . TYR A 1 93 ? 2.609 -7.022 1.151 1.00 95.88 93 TYR A N 1
ATOM 741 C CA . TYR A 1 93 ? 2.949 -7.063 -0.274 1.00 95.88 93 TYR A CA 1
ATOM 742 C C . TYR A 1 93 ? 4.462 -6.913 -0.505 1.00 95.88 93 TYR A C 1
ATOM 744 O O . TYR A 1 93 ? 4.917 -5.911 -1.062 1.00 95.88 93 TYR A O 1
ATOM 752 N N . PRO A 1 94 ? 5.270 -7.933 -0.175 1.00 95.50 94 PRO A N 1
ATOM 753 C CA . PRO A 1 94 ? 6.734 -7.839 -0.231 1.00 95.50 94 PRO A CA 1
ATOM 754 C C . PRO A 1 94 ? 7.297 -7.598 -1.643 1.00 95.50 94 PRO A C 1
ATOM 756 O O . PRO A 1 94 ? 8.455 -7.229 -1.808 1.00 95.50 94 PRO A O 1
ATOM 759 N N . ARG A 1 95 ? 6.495 -7.819 -2.692 1.00 95.88 95 ARG A N 1
ATOM 760 C CA . ARG A 1 95 ? 6.891 -7.612 -4.094 1.00 95.88 95 ARG A CA 1
ATOM 761 C C . ARG A 1 95 ? 6.501 -6.242 -4.646 1.00 95.88 95 ARG A C 1
ATOM 763 O O . ARG A 1 95 ? 6.949 -5.907 -5.739 1.00 95.88 95 ARG A O 1
ATOM 770 N N . LEU A 1 96 ? 5.685 -5.470 -3.926 1.00 95.62 96 LEU A N 1
ATOM 771 C CA . LEU A 1 96 ? 5.092 -4.235 -4.437 1.00 95.62 96 LEU A CA 1
ATOM 772 C C . LEU A 1 96 ? 6.150 -3.183 -4.771 1.00 95.62 96 LEU A C 1
ATOM 774 O O . LEU A 1 96 ? 6.151 -2.666 -5.884 1.00 95.62 96 LEU A O 1
ATOM 778 N N . LEU A 1 97 ? 7.093 -2.930 -3.860 1.00 94.19 97 LEU A N 1
ATOM 779 C CA . LEU A 1 97 ? 8.149 -1.937 -4.070 1.00 94.19 97 LEU A CA 1
ATOM 780 C C . LEU A 1 97 ? 9.038 -2.289 -5.271 1.00 94.19 97 LEU A C 1
ATOM 782 O O . LEU A 1 97 ? 9.244 -1.463 -6.157 1.00 94.19 97 LEU A O 1
ATOM 786 N N . SER A 1 98 ? 9.514 -3.538 -5.341 1.00 94.06 98 SER A N 1
ATOM 787 C CA . SER A 1 98 ? 10.344 -4.001 -6.463 1.00 94.06 98 SER A CA 1
ATOM 788 C C . SER A 1 98 ? 9.600 -3.918 -7.799 1.00 94.06 98 SER A C 1
ATOM 790 O O . SER A 1 98 ? 10.198 -3.568 -8.815 1.00 94.06 98 SER A O 1
ATOM 792 N N . HIS A 1 99 ? 8.300 -4.218 -7.802 1.00 95.19 99 HIS A N 1
ATOM 793 C CA . HIS A 1 99 ? 7.455 -4.099 -8.987 1.00 95.19 99 HIS A CA 1
ATOM 794 C C . HIS A 1 99 ? 7.281 -2.645 -9.436 1.00 95.19 99 HIS A C 1
ATOM 796 O O . HIS A 1 99 ? 7.432 -2.358 -10.622 1.00 95.19 99 HIS A O 1
ATOM 802 N N . CYS A 1 100 ? 7.042 -1.722 -8.500 1.00 92.94 100 CYS A N 1
ATOM 803 C CA . CYS A 1 100 ? 6.947 -0.291 -8.796 1.00 92.94 100 CYS A CA 1
ATOM 804 C C . CYS A 1 100 ? 8.261 0.237 -9.374 1.00 92.94 100 CYS A C 1
ATOM 806 O O . CYS A 1 100 ? 8.249 0.886 -10.412 1.00 92.94 100 CYS A O 1
ATOM 808 N N . TYR A 1 101 ? 9.393 -0.113 -8.758 1.00 91.12 101 TYR A N 1
ATOM 809 C CA . TYR A 1 101 ? 10.712 0.284 -9.245 1.00 91.12 101 TYR A CA 1
ATOM 810 C C . TYR A 1 101 ? 10.966 -0.199 -10.678 1.00 91.12 101 TYR A C 1
ATOM 812 O O . TYR A 1 101 ? 11.336 0.589 -11.542 1.00 91.12 101 TYR A O 1
ATOM 820 N N . LYS A 1 102 ? 10.696 -1.480 -10.966 1.00 90.44 102 LYS A N 1
ATOM 821 C CA . LYS A 1 102 ? 10.814 -2.020 -12.329 1.00 90.44 102 LYS A CA 1
ATOM 822 C C . LYS A 1 102 ? 9.887 -1.315 -13.308 1.00 90.44 102 LYS A C 1
ATOM 824 O O . LYS A 1 102 ? 10.312 -1.020 -14.414 1.00 90.44 102 LYS A O 1
ATOM 829 N N . SER A 1 103 ? 8.648 -1.048 -12.899 1.00 90.56 103 SER A N 1
ATOM 830 C CA . SER A 1 103 ? 7.682 -0.335 -13.734 1.00 90.56 103 SER A CA 1
ATOM 831 C C . SER A 1 103 ? 8.225 1.038 -14.119 1.00 90.56 103 SER A C 1
ATOM 833 O O . SER A 1 103 ? 8.293 1.331 -15.305 1.00 90.56 103 SER A O 1
ATOM 835 N N . CYS A 1 104 ? 8.740 1.802 -13.150 1.00 88.50 104 CYS A N 1
ATOM 836 C CA . CYS A 1 104 ? 9.389 3.087 -13.404 1.00 88.50 104 CYS A CA 1
ATOM 837 C C . CYS A 1 104 ? 10.563 2.973 -14.389 1.00 88.50 104 CYS A C 1
ATOM 839 O O . CYS A 1 104 ? 10.654 3.783 -15.300 1.00 88.50 104 CYS A O 1
ATOM 841 N N . LEU A 1 105 ? 11.427 1.958 -14.267 1.00 86.56 105 LEU A N 1
ATOM 842 C CA . LEU A 1 105 ? 12.537 1.759 -15.214 1.00 86.56 105 LEU A CA 1
ATOM 843 C C . LEU A 1 105 ? 12.076 1.480 -16.654 1.00 86.56 105 LEU A C 1
ATOM 845 O O . LEU A 1 105 ? 12.807 1.772 -17.597 1.00 86.56 105 LEU A O 1
ATOM 849 N N . TYR A 1 106 ? 10.898 0.877 -16.836 1.00 85.88 106 TYR A N 1
ATOM 850 C CA . TYR A 1 106 ? 10.349 0.595 -18.164 1.00 85.88 106 TYR A CA 1
ATOM 851 C C . TYR A 1 106 ? 9.600 1.782 -18.772 1.00 85.88 106 TYR A C 1
ATOM 853 O O . TYR A 1 106 ? 9.492 1.850 -19.995 1.00 85.88 106 TYR A O 1
ATOM 861 N N . THR A 1 107 ? 9.056 2.673 -17.942 1.00 85.12 107 THR A N 1
ATOM 862 C CA . THR A 1 107 ? 8.143 3.737 -18.381 1.00 85.12 107 THR A CA 1
ATOM 863 C C . THR A 1 107 ? 8.780 5.120 -18.368 1.00 85.12 107 THR A C 1
ATOM 865 O O . THR A 1 107 ? 8.386 5.982 -19.148 1.00 85.12 107 THR A O 1
ATOM 868 N N . LEU A 1 108 ? 9.751 5.365 -17.483 1.00 83.81 108 LEU A N 1
ATOM 869 C CA . LEU A 1 108 ? 10.372 6.678 -17.350 1.00 83.81 108 LEU A CA 1
ATOM 870 C C . LEU A 1 108 ? 11.471 6.891 -18.402 1.00 83.81 108 LEU A C 1
ATOM 872 O O . LEU A 1 108 ? 12.212 5.957 -18.723 1.00 83.81 108 LEU A O 1
ATOM 876 N N . PRO A 1 109 ? 11.629 8.124 -18.911 1.00 82.56 109 PRO A N 1
ATOM 877 C CA . PRO A 1 109 ? 12.754 8.499 -19.761 1.00 82.56 109 PRO A CA 1
ATOM 878 C C . PRO A 1 109 ? 14.113 8.191 -19.111 1.00 82.56 109 PRO A C 1
ATOM 880 O O . PRO A 1 109 ? 14.235 8.165 -17.889 1.00 82.56 109 PRO A O 1
ATOM 883 N N . ASN A 1 110 ? 15.155 7.959 -19.916 1.00 76.00 110 ASN A N 1
ATOM 884 C CA . ASN A 1 110 ? 16.499 7.629 -19.406 1.00 76.00 110 ASN A CA 1
ATOM 885 C C . ASN A 1 110 ? 17.164 8.786 -18.637 1.00 76.00 110 ASN A C 1
ATOM 887 O O . ASN A 1 110 ? 18.102 8.565 -17.878 1.00 76.00 110 ASN A O 1
ATOM 891 N N . ASP A 1 111 ? 16.711 10.013 -18.871 1.00 78.69 111 ASP A N 1
ATOM 892 C CA . ASP A 1 111 ? 17.130 11.237 -18.193 1.00 78.69 111 ASP A CA 1
ATOM 893 C C . ASP A 1 111 ? 16.338 11.515 -16.904 1.00 78.69 111 ASP A C 1
ATOM 895 O O . ASP A 1 111 ? 16.637 12.479 -16.197 1.00 78.69 111 ASP A O 1
ATOM 899 N N . ASP A 1 112 ? 15.364 10.665 -16.557 1.00 82.88 112 ASP A N 1
ATOM 900 C CA . ASP A 1 112 ? 14.659 10.759 -15.282 1.00 82.88 112 ASP A CA 1
ATOM 901 C C . ASP A 1 112 ? 15.604 10.401 -14.113 1.00 82.88 112 ASP A C 1
ATOM 903 O O . ASP A 1 112 ? 16.294 9.378 -14.176 1.00 82.88 112 ASP A O 1
ATOM 907 N N . PRO A 1 113 ? 15.629 11.178 -13.011 1.00 76.06 113 PRO A N 1
ATOM 908 C CA . PRO A 1 113 ? 16.456 10.890 -11.837 1.00 76.06 113 PRO A CA 1
ATOM 909 C C . PRO A 1 113 ? 16.269 9.484 -11.246 1.00 76.06 113 PRO A C 1
ATOM 911 O O . PRO A 1 113 ? 17.173 8.972 -10.590 1.00 76.06 113 PRO A O 1
ATOM 914 N N . LEU A 1 114 ? 15.107 8.859 -11.455 1.00 70.62 114 LEU A N 1
ATOM 915 C CA . LEU A 1 114 ? 14.803 7.499 -11.004 1.00 70.62 114 LEU A CA 1
ATOM 916 C C . LEU A 1 114 ? 15.258 6.410 -11.990 1.00 70.62 114 LEU A C 1
ATOM 918 O O . LEU A 1 114 ? 15.279 5.235 -11.619 1.00 70.62 114 LEU A O 1
ATOM 922 N N . ASN A 1 115 ? 15.616 6.786 -13.221 1.00 66.94 115 ASN A N 1
ATOM 923 C CA . ASN A 1 115 ? 16.140 5.907 -14.271 1.00 66.94 115 ASN A CA 1
ATOM 924 C C . ASN A 1 115 ? 17.619 6.193 -14.611 1.00 66.94 115 ASN A C 1
ATOM 926 O O . ASN A 1 115 ? 18.213 5.517 -15.453 1.00 66.94 115 ASN A O 1
ATOM 930 N N . ALA A 1 116 ? 18.236 7.172 -13.944 1.00 59.56 116 ALA A N 1
ATOM 931 C CA . ALA A 1 116 ? 19.655 7.465 -14.076 1.00 59.56 116 ALA A CA 1
ATOM 932 C C . ALA A 1 116 ? 20.487 6.251 -13.614 1.00 59.56 116 ALA A C 1
ATOM 934 O O . ALA A 1 116 ? 20.494 5.898 -12.432 1.00 59.56 116 ALA A O 1
ATOM 935 N N . LYS A 1 117 ? 21.142 5.586 -14.573 1.00 55.72 117 LYS A N 1
ATOM 936 C CA . LYS A 1 117 ? 22.118 4.512 -14.334 1.00 55.72 117 LYS A CA 1
ATOM 937 C C . LYS A 1 117 ? 23.458 5.056 -13.865 1.00 55.72 117 LYS A C 1
ATOM 939 O O . LYS A 1 117 ? 23.881 6.103 -14.402 1.00 55.72 117 LYS A O 1
#

Radius of gyration: 16.85 Å; chains: 1; bounding box: 42×24×58 Å

InterPro domains:
  IPR010513 KEN domain [PF06479] (18-107)
  IPR010513 KEN domain [PS51392] (1-117)
  IPR038357 KEN domain superfamily [G3DSA:1.20.1440.180] (4-116)
  IPR045133 Serine/threonine-protein kinase/endoribonuclease IRE1/2-like [PTHR13954] (20-103)